Protein AF-K1XPT8-F1 (afdb_monomer)

Structure (mmCIF, N/CA/C/O backbone):
data_AF-K1XPT8-F1
#
_entry.id   AF-K1XPT8-F1
#
loop_
_atom_site.group_PDB
_atom_site.id
_atom_site.type_symbol
_atom_site.label_atom_id
_atom_site.label_alt_id
_atom_site.label_comp_id
_atom_site.label_asym_id
_atom_site.label_entity_id
_atom_site.label_seq_id
_atom_site.pdbx_PDB_ins_code
_atom_site.Cartn_x
_atom_site.Cartn_y
_atom_site.Cartn_z
_atom_site.occupancy
_atom_site.B_iso_or_equiv
_atom_site.auth_seq_id
_atom_site.auth_comp_id
_atom_site.auth_asym_id
_atom_site.auth_atom_id
_atom_site.pdbx_PDB_model_num
ATOM 1 N N . PHE A 1 1 ? 11.019 6.307 0.028 1.00 87.06 1 PHE A N 1
ATOM 2 C CA . PHE A 1 1 ? 10.372 6.130 -1.289 1.00 87.06 1 PHE A CA 1
ATOM 3 C C . PHE A 1 1 ? 11.024 6.922 -2.427 1.00 87.06 1 PHE A C 1
ATOM 5 O O . PHE A 1 1 ? 11.124 6.369 -3.509 1.00 87.06 1 PHE A O 1
ATOM 12 N N . ARG A 1 2 ? 11.593 8.119 -2.200 1.00 89.94 2 ARG A N 1
ATOM 13 C CA . ARG A 1 2 ? 12.263 8.931 -3.244 1.00 89.94 2 ARG A CA 1
ATOM 14 C C . ARG A 1 2 ? 13.255 8.177 -4.148 1.00 89.94 2 ARG A C 1
ATOM 16 O O . ARG A 1 2 ? 13.091 8.195 -5.359 1.00 89.94 2 ARG A O 1
ATOM 23 N N . MET A 1 3 ? 14.226 7.460 -3.575 1.00 92.00 3 MET A N 1
ATOM 24 C CA . MET A 1 3 ? 15.193 6.682 -4.370 1.00 92.00 3 MET A CA 1
ATOM 25 C C . MET A 1 3 ? 14.539 5.575 -5.212 1.00 92.00 3 MET A C 1
ATOM 27 O O . MET A 1 3 ? 15.040 5.244 -6.281 1.00 92.00 3 MET A O 1
ATOM 31 N N . ALA A 1 4 ? 13.439 4.982 -4.738 1.00 90.50 4 ALA A N 1
ATOM 32 C CA . ALA A 1 4 ? 12.721 3.952 -5.485 1.00 90.50 4 ALA A CA 1
ATOM 33 C C . ALA A 1 4 ? 12.016 4.564 -6.704 1.00 90.50 4 ALA A C 1
ATOM 35 O O . ALA A 1 4 ? 12.101 4.007 -7.794 1.00 90.50 4 ALA A O 1
ATOM 36 N N . THR A 1 5 ? 11.413 5.745 -6.548 1.00 90.25 5 THR A N 1
ATOM 37 C CA . THR A 1 5 ? 10.826 6.512 -7.655 1.00 90.25 5 THR A CA 1
ATOM 38 C C . THR A 1 5 ? 11.888 6.952 -8.663 1.00 90.25 5 THR A C 1
ATOM 40 O O . THR A 1 5 ? 11.729 6.715 -9.853 1.00 90.25 5 THR A O 1
ATOM 43 N N . GLU A 1 6 ? 13.018 7.508 -8.205 1.00 92.00 6 GLU A N 1
ATOM 44 C CA . GLU A 1 6 ? 14.140 7.910 -9.077 1.00 92.00 6 GLU A CA 1
ATOM 45 C C . GLU A 1 6 ? 14.690 6.721 -9.891 1.00 92.00 6 GLU A C 1
ATOM 47 O O . GLU A 1 6 ? 15.092 6.866 -11.046 1.00 92.00 6 GLU A O 1
ATOM 52 N N . ARG A 1 7 ? 14.655 5.511 -9.321 1.00 92.56 7 ARG A N 1
ATOM 53 C CA . ARG A 1 7 ? 15.047 4.260 -9.991 1.00 92.56 7 ARG A CA 1
ATOM 54 C C . ARG A 1 7 ? 13.917 3.592 -10.782 1.00 92.56 7 ARG A C 1
ATOM 56 O O . ARG A 1 7 ? 14.128 2.497 -11.302 1.00 92.56 7 ARG A O 1
ATOM 63 N N . HIS A 1 8 ? 12.759 4.245 -10.901 1.00 91.75 8 HIS A N 1
ATOM 64 C CA . HIS A 1 8 ? 11.561 3.755 -11.593 1.00 91.75 8 HIS A CA 1
ATOM 65 C C . HIS A 1 8 ? 11.023 2.419 -11.045 1.00 91.75 8 HIS A C 1
ATOM 67 O O . HIS A 1 8 ? 10.369 1.664 -11.759 1.00 91.75 8 HIS A O 1
ATOM 73 N N . LEU A 1 9 ? 11.299 2.127 -9.770 1.00 94.38 9 LEU A N 1
ATOM 74 C CA . LEU A 1 9 ? 10.848 0.916 -9.078 1.00 94.38 9 LEU A CA 1
ATOM 75 C C . LEU A 1 9 ? 9.398 1.027 -8.592 1.00 94.38 9 LEU A C 1
ATOM 77 O O . LEU A 1 9 ? 8.718 0.022 -8.438 1.00 94.38 9 LEU A O 1
ATOM 81 N N . ILE A 1 10 ? 8.924 2.246 -8.337 1.00 94.50 10 ILE A N 1
ATOM 82 C CA . ILE A 1 10 ? 7.543 2.534 -7.932 1.00 94.50 10 ILE A CA 1
ATOM 83 C C . ILE A 1 10 ? 7.004 3.684 -8.782 1.00 94.50 10 ILE A C 1
ATOM 85 O O . ILE A 1 10 ? 7.766 4.587 -9.137 1.00 94.50 10 ILE A O 1
ATOM 89 N N . LYS A 1 11 ? 5.711 3.645 -9.119 1.00 91.25 11 LYS A N 1
ATOM 90 C CA . LYS A 1 11 ? 5.079 4.610 -10.037 1.00 91.25 11 LYS A CA 1
ATOM 91 C C . LYS A 1 11 ? 4.659 5.903 -9.352 1.00 91.25 11 LYS A C 1
ATOM 93 O O . LYS A 1 11 ? 4.936 6.980 -9.863 1.00 91.25 11 LYS A O 1
ATOM 98 N N . ASP A 1 12 ? 4.008 5.779 -8.205 1.00 94.19 12 ASP A N 1
ATOM 99 C CA . ASP A 1 12 ? 3.459 6.902 -7.457 1.00 94.19 12 ASP A CA 1
ATOM 100 C C . ASP A 1 12 ? 4.064 6.909 -6.055 1.00 94.19 12 ASP A C 1
ATOM 102 O O . ASP A 1 12 ? 3.925 5.951 -5.308 1.00 94.19 12 ASP A O 1
ATOM 106 N N . ILE A 1 13 ? 4.784 7.967 -5.695 1.00 95.06 13 ILE A N 1
ATOM 107 C CA . ILE A 1 13 ? 5.400 8.068 -4.371 1.00 95.06 13 ILE A CA 1
ATOM 108 C C . ILE A 1 13 ? 4.369 8.373 -3.273 1.00 95.06 13 ILE A C 1
ATOM 110 O O . ILE A 1 13 ? 4.568 7.962 -2.128 1.00 95.06 13 ILE A O 1
ATOM 114 N N . GLU A 1 14 ? 3.283 9.076 -3.606 1.00 96.31 14 GLU A N 1
ATOM 115 C CA . GLU A 1 14 ? 2.247 9.498 -2.658 1.00 96.31 14 GLU A CA 1
ATOM 116 C C . GLU A 1 14 ? 1.443 8.296 -2.171 1.00 96.31 14 GLU A C 1
ATOM 118 O O . GLU A 1 14 ? 1.257 8.142 -0.963 1.00 96.31 14 GLU A O 1
ATOM 123 N N . ALA A 1 15 ? 1.101 7.377 -3.079 1.00 96.44 15 ALA A N 1
ATOM 124 C CA . ALA A 1 15 ? 0.478 6.098 -2.741 1.00 96.44 15 ALA A CA 1
ATOM 125 C C . ALA A 1 15 ? 1.284 5.329 -1.677 1.00 96.44 15 ALA A C 1
ATOM 127 O O . ALA A 1 15 ? 0.735 4.860 -0.684 1.00 96.44 15 ALA A O 1
ATOM 128 N N . TRP A 1 16 ? 2.615 5.279 -1.806 1.00 97.38 16 TRP A N 1
ATOM 129 C CA . TRP A 1 16 ? 3.474 4.583 -0.840 1.00 97.38 16 TRP A CA 1
ATOM 130 C C . TRP A 1 16 ? 3.563 5.288 0.515 1.00 97.38 16 TRP A C 1
ATOM 132 O O . TRP A 1 16 ? 3.708 4.622 1.546 1.00 97.38 16 TRP A O 1
ATOM 142 N N . PHE A 1 17 ? 3.461 6.619 0.542 1.00 96.62 17 PHE A N 1
ATOM 143 C CA . PHE A 1 17 ? 3.318 7.347 1.799 1.00 96.62 17 PHE A CA 1
ATOM 144 C C . PHE A 1 17 ? 1.975 7.049 2.469 1.00 96.62 17 PHE A C 1
ATOM 146 O O . PHE A 1 17 ? 1.969 6.789 3.674 1.00 96.62 17 PHE A O 1
ATOM 153 N N . ASP A 1 18 ? 0.875 7.020 1.714 1.00 96.75 18 ASP A N 1
ATOM 154 C CA . ASP A 1 18 ? -0.440 6.658 2.251 1.00 96.75 18 ASP A CA 1
ATOM 155 C C . ASP A 1 18 ? -0.439 5.223 2.793 1.00 96.75 18 ASP A C 1
ATOM 157 O O . ASP A 1 18 ? -0.756 5.015 3.963 1.00 96.75 18 ASP A O 1
ATOM 161 N N . TYR A 1 19 ? 0.060 4.240 2.035 1.00 97.62 19 TYR A N 1
ATOM 162 C CA . TYR A 1 19 ? 0.180 2.854 2.506 1.00 97.62 19 TYR A CA 1
ATOM 163 C C . TYR A 1 19 ? 0.974 2.748 3.806 1.00 97.62 19 TYR A C 1
ATOM 165 O O . TYR A 1 19 ? 0.581 2.024 4.723 1.00 97.62 19 TYR A O 1
ATOM 173 N N . HIS A 1 20 ? 2.074 3.496 3.923 1.00 96.69 20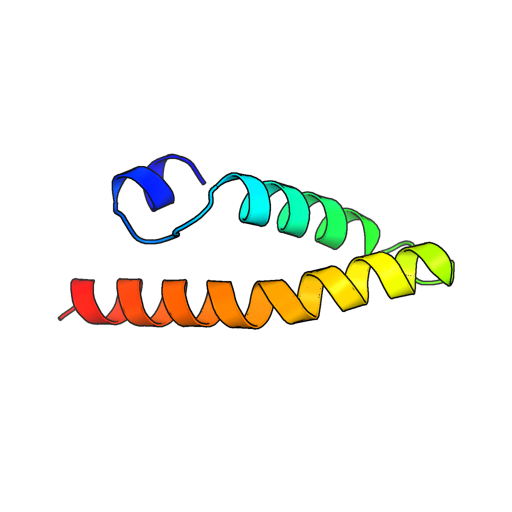 HIS A N 1
ATOM 174 C CA . HIS A 1 20 ? 2.861 3.527 5.149 1.00 96.69 20 HIS A CA 1
ATOM 175 C C . HIS A 1 20 ? 2.065 4.103 6.331 1.00 96.69 20 HIS A C 1
ATOM 177 O O . HIS A 1 20 ? 2.095 3.539 7.427 1.00 96.69 20 HIS A O 1
ATOM 183 N N . GLN A 1 21 ? 1.312 5.185 6.117 1.00 96.56 21 GLN A N 1
ATOM 184 C CA . GLN A 1 21 ? 0.442 5.761 7.143 1.00 96.56 21 GLN A CA 1
ATOM 185 C C . GLN A 1 21 ? -0.688 4.805 7.542 1.00 96.56 21 GLN A C 1
ATOM 187 O O . GLN A 1 21 ? -0.911 4.591 8.734 1.00 96.56 21 GLN A O 1
ATOM 192 N N . LYS A 1 22 ? -1.369 4.179 6.575 1.00 96.69 22 LYS A N 1
ATOM 193 C CA . LYS A 1 22 ? -2.442 3.205 6.829 1.00 96.69 22 LYS A CA 1
ATOM 194 C C . LYS A 1 22 ? -1.920 1.975 7.564 1.00 96.69 22 LYS A C 1
ATOM 196 O O . LYS A 1 22 ? -2.534 1.537 8.532 1.00 96.69 22 LYS A O 1
ATOM 201 N N . ARG A 1 23 ? -0.727 1.486 7.218 1.00 96.06 23 ARG A N 1
ATOM 202 C CA . ARG A 1 23 ? -0.058 0.401 7.952 1.00 96.06 23 ARG A CA 1
ATOM 203 C C . ARG A 1 23 ? 0.195 0.758 9.421 1.00 96.06 23 ARG A C 1
ATOM 205 O O . ARG A 1 23 ? 0.111 -0.113 10.274 1.00 96.06 23 ARG A O 1
ATOM 212 N N . ASN A 1 24 ? 0.466 2.019 9.752 1.00 96.31 24 ASN A N 1
ATOM 213 C CA . ASN A 1 24 ? 0.615 2.436 11.153 1.00 96.31 24 ASN A CA 1
ATOM 214 C C . ASN A 1 24 ? -0.716 2.452 11.918 1.00 96.31 24 ASN A C 1
ATOM 216 O O . ASN A 1 24 ? -0.715 2.342 13.140 1.00 96.31 24 ASN A O 1
ATOM 220 N N . LYS A 1 25 ? -1.850 2.534 11.214 1.00 94.94 25 LYS A N 1
ATOM 221 C CA . LYS A 1 25 ? -3.185 2.431 11.810 1.00 94.94 25 LYS A CA 1
ATOM 222 C C . LYS A 1 25 ? -3.657 0.987 12.010 1.00 94.94 25 LYS A C 1
ATOM 224 O O . LYS A 1 25 ? -4.700 0.791 12.623 1.00 94.94 25 LYS A O 1
ATOM 229 N N . THR A 1 26 ? -2.920 -0.033 11.557 1.00 93.25 26 THR A N 1
ATOM 230 C CA . THR A 1 26 ? -3.380 -1.434 11.655 1.00 93.25 26 THR A CA 1
ATOM 231 C C . THR A 1 26 ? -3.569 -1.905 13.099 1.00 93.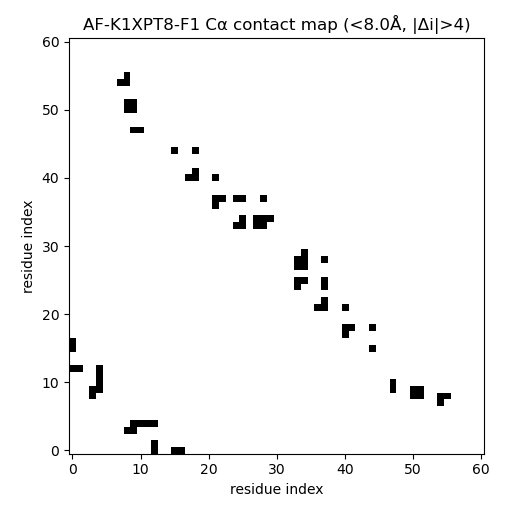25 26 THR A C 1
ATOM 233 O O . THR A 1 26 ? -4.344 -2.816 13.348 1.00 93.25 26 THR A O 1
ATOM 236 N N . SER A 1 27 ? -2.886 -1.297 14.075 1.00 93.75 27 SER A N 1
ATOM 237 C CA . SER A 1 27 ? -3.111 -1.573 15.504 1.00 93.75 27 SER A CA 1
ATOM 238 C C . SER A 1 27 ? -4.460 -1.060 16.019 1.00 93.75 27 SER A C 1
ATOM 240 O O . SER A 1 27 ? -4.881 -1.448 17.105 1.00 93.75 27 SER A O 1
ATOM 242 N N . HIS A 1 28 ? -5.125 -0.191 15.256 1.00 91.88 28 HIS A N 1
ATOM 243 C CA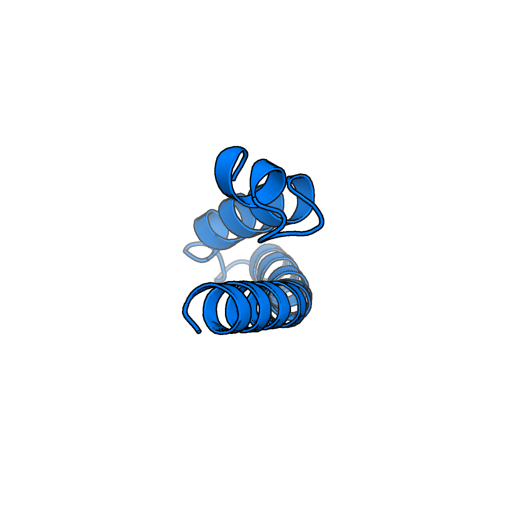 . HIS A 1 28 ? -6.407 0.428 15.580 1.00 91.88 28 HIS A CA 1
ATOM 244 C C . HIS A 1 28 ? -7.584 -0.173 14.797 1.00 91.88 28 HIS A C 1
ATOM 246 O O . HIS A 1 28 ? -8.678 0.371 14.839 1.00 91.88 28 HIS A O 1
ATOM 252 N N . THR A 1 29 ? -7.413 -1.318 14.125 1.00 91.94 29 THR A N 1
ATOM 253 C CA . THR A 1 29 ? -8.474 -1.973 13.326 1.00 91.94 29 THR A CA 1
ATOM 254 C C . THR A 1 29 ? -9.592 -2.602 14.163 1.00 91.94 29 THR A C 1
ATOM 256 O O . THR A 1 29 ? -10.453 -3.283 13.619 1.00 91.94 29 THR A O 1
ATOM 259 N N . TYR A 1 30 ? -9.577 -2.424 15.486 1.00 92.19 30 TYR A N 1
ATOM 260 C CA . TYR A 1 30 ? -10.755 -2.667 16.320 1.00 92.19 30 TYR A CA 1
ATOM 261 C C . TYR A 1 30 ? -11.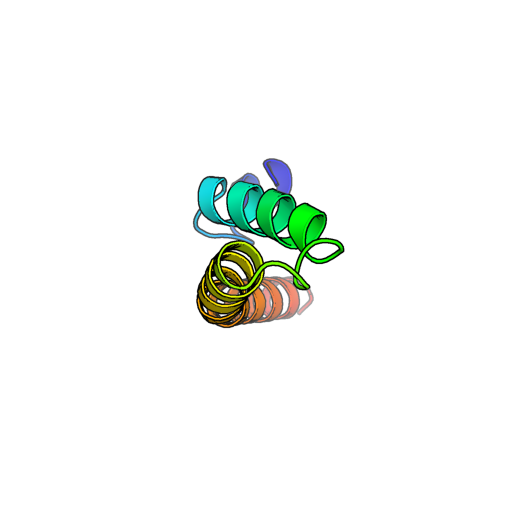837 -1.596 16.091 1.00 92.19 30 TYR A C 1
ATOM 263 O O . TYR A 1 30 ? -13.002 -1.845 16.381 1.00 92.19 30 TYR A O 1
ATOM 271 N N . ASP A 1 31 ? -11.457 -0.414 15.590 1.00 96.38 31 ASP A N 1
ATOM 272 C CA . ASP A 1 31 ? -12.378 0.583 15.053 1.00 96.38 31 ASP A CA 1
ATOM 273 C C . ASP A 1 31 ? -12.722 0.217 13.604 1.00 96.38 31 ASP A C 1
ATOM 275 O O . ASP A 1 31 ? -11.833 0.066 12.764 1.00 96.38 31 ASP A O 1
ATOM 279 N N . GLU A 1 32 ? -14.014 0.059 13.321 1.00 96.31 32 GLU A N 1
ATOM 280 C CA . GLU A 1 32 ? -14.512 -0.432 12.031 1.00 96.31 32 GLU A CA 1
ATOM 281 C C . GLU A 1 32 ? -14.141 0.505 10.874 1.00 96.31 32 GLU A C 1
ATOM 283 O O . GLU A 1 32 ? -13.675 0.038 9.837 1.00 96.31 32 GLU A O 1
ATOM 288 N N . ASN A 1 33 ? -14.225 1.825 11.081 1.00 96.81 33 ASN A N 1
ATOM 289 C CA . ASN A 1 33 ? -13.832 2.807 10.065 1.00 96.81 33 ASN A CA 1
ATOM 290 C C . ASN A 1 33 ? -12.339 2.688 9.735 1.00 96.81 33 ASN A C 1
ATOM 292 O O . ASN A 1 33 ? -11.933 2.692 8.574 1.00 96.81 33 ASN A O 1
ATOM 296 N N . THR A 1 34 ? -11.502 2.540 10.762 1.00 94.81 34 THR A N 1
ATOM 297 C CA . THR A 1 34 ? -10.063 2.339 10.592 1.00 94.81 34 THR A CA 1
ATOM 298 C C . THR A 1 34 ? -9.765 1.014 9.892 1.00 94.81 34 THR A C 1
ATOM 300 O O . THR A 1 34 ? -8.879 0.963 9.037 1.00 94.81 34 THR A O 1
ATOM 303 N N . ALA A 1 35 ? -10.499 -0.052 10.219 1.00 95.88 35 ALA A N 1
ATOM 304 C CA . ALA A 1 35 ? -10.373 -1.339 9.546 1.00 95.88 35 ALA A CA 1
ATOM 305 C C . ALA A 1 35 ? -10.708 -1.235 8.054 1.00 95.88 35 ALA A C 1
ATOM 307 O O . ALA A 1 35 ? -9.931 -1.713 7.226 1.00 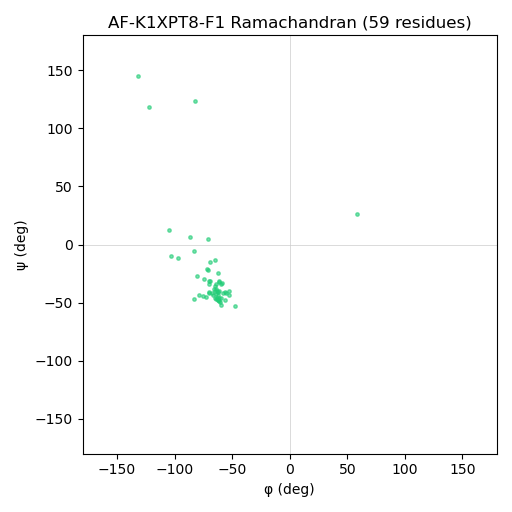95.88 35 ALA A O 1
ATOM 308 N N . GLU A 1 36 ? -11.806 -0.561 7.710 1.00 97.75 36 GLU A N 1
ATOM 309 C CA . GLU A 1 36 ? -12.214 -0.327 6.325 1.00 97.75 36 GLU A CA 1
ATOM 310 C C . GLU A 1 36 ? -11.185 0.524 5.562 1.00 97.75 36 GLU A C 1
ATOM 312 O O . GLU A 1 36 ? -10.767 0.151 4.463 1.00 97.75 36 GLU A O 1
ATOM 317 N N . GLU A 1 37 ? -10.697 1.620 6.156 1.00 96.44 37 GLU A N 1
ATOM 318 C CA . GLU A 1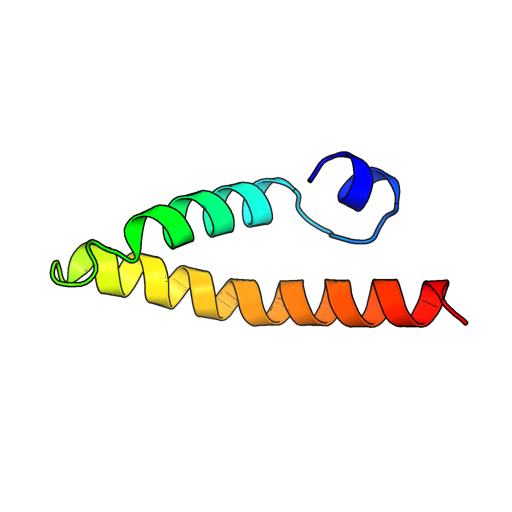 37 ? -9.646 2.455 5.556 1.00 96.44 37 GLU A CA 1
ATOM 319 C C . GLU A 1 37 ? -8.382 1.648 5.229 1.00 96.44 37 GLU A C 1
ATOM 321 O O . GLU A 1 37 ? -7.817 1.768 4.139 1.00 96.44 37 GLU A O 1
ATOM 326 N N . VAL A 1 38 ? -7.914 0.843 6.186 1.00 96.75 38 VAL A N 1
ATOM 327 C CA . VAL A 1 38 ? -6.707 0.022 6.037 1.00 96.75 38 VAL A CA 1
ATOM 328 C C . VAL A 1 38 ? -6.921 -1.074 4.998 1.00 96.75 38 VAL A C 1
ATOM 330 O O . VAL A 1 38 ? -6.034 -1.317 4.179 1.00 96.75 38 VAL A O 1
ATOM 333 N N . PHE A 1 39 ? -8.089 -1.718 5.003 1.00 97.50 39 PHE A N 1
ATOM 334 C CA . PHE A 1 39 ? -8.434 -2.760 4.042 1.00 97.50 39 PHE A CA 1
ATOM 335 C C . PHE A 1 39 ? -8.456 -2.223 2.607 1.00 97.50 39 PHE A C 1
ATOM 337 O O . PHE A 1 39 ? -7.813 -2.795 1.726 1.00 97.50 39 PHE A O 1
ATOM 344 N N . ASN A 1 40 ? -9.109 -1.082 2.379 1.00 97.44 40 ASN A N 1
ATOM 345 C CA . ASN A 1 40 ? -9.161 -0.448 1.063 1.00 97.44 40 ASN A CA 1
ATOM 346 C C . ASN A 1 40 ? -7.764 -0.050 0.562 1.00 97.44 40 ASN A C 1
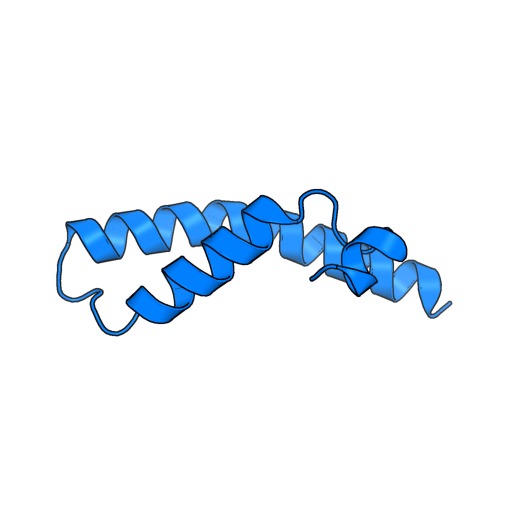ATOM 348 O O . ASN A 1 40 ? -7.431 -0.286 -0.601 1.00 97.44 40 ASN A O 1
ATOM 352 N N . ALA A 1 41 ? -6.906 0.470 1.443 1.00 97.50 41 ALA A N 1
ATOM 353 C CA . ALA A 1 41 ? -5.518 0.764 1.097 1.00 97.50 41 ALA A CA 1
ATOM 354 C C . ALA A 1 41 ? -4.719 -0.505 0.748 1.00 97.50 41 ALA A C 1
ATOM 356 O O . ALA A 1 41 ? -3.928 -0.498 -0.195 1.00 97.50 41 ALA A O 1
ATOM 357 N N . ALA A 1 42 ? -4.952 -1.614 1.457 1.00 97.19 42 ALA A N 1
ATOM 358 C CA . ALA A 1 42 ? -4.286 -2.889 1.194 1.00 97.19 42 ALA A CA 1
ATOM 359 C C . ALA A 1 42 ? -4.642 -3.478 -0.185 1.00 97.19 42 ALA A C 1
ATOM 361 O O . ALA A 1 42 ? -3.775 -4.056 -0.848 1.00 97.19 42 ALA A O 1
ATOM 362 N N . LEU A 1 43 ? -5.887 -3.298 -0.646 1.00 97.69 43 LEU A N 1
ATOM 363 C CA . LEU A 1 43 ? -6.319 -3.720 -1.985 1.00 97.69 43 LEU A CA 1
ATOM 364 C C . LEU A 1 43 ? -5.583 -2.976 -3.105 1.00 97.69 43 LEU A C 1
ATOM 366 O O . LEU A 1 43 ? -5.319 -3.564 -4.150 1.00 97.69 43 LEU A O 1
ATOM 370 N N . LEU A 1 44 ? -5.232 -1.706 -2.900 1.00 97.06 44 LEU A N 1
ATOM 371 C CA . LEU A 1 44 ? -4.433 -0.945 -3.864 1.00 97.06 44 LEU A CA 1
ATOM 372 C C . LEU A 1 44 ? -2.949 -1.308 -3.752 1.00 97.06 44 LEU A C 1
ATOM 374 O O . LEU A 1 44 ? -2.297 -1.583 -4.761 1.00 97.06 44 LEU A O 1
ATOM 378 N N . PHE A 1 45 ? -2.446 -1.418 -2.519 1.00 97.75 45 PHE A N 1
ATOM 379 C CA . PHE A 1 45 ? -1.058 -1.773 -2.237 1.00 97.75 45 PHE A CA 1
ATOM 380 C C . PHE A 1 45 ? -0.623 -3.062 -2.937 1.00 97.75 45 PHE A C 1
ATOM 382 O O . PHE A 1 45 ? 0.488 -3.118 -3.454 1.00 97.75 45 PHE A O 1
ATOM 389 N N . VAL A 1 46 ? -1.470 -4.098 -2.996 1.00 97.56 46 VAL A N 1
ATOM 390 C CA . VAL A 1 46 ? -1.074 -5.372 -3.621 1.00 97.56 46 VAL A CA 1
ATOM 391 C C . VAL A 1 46 ? -0.735 -5.224 -5.109 1.00 97.56 46 VAL A C 1
ATOM 393 O O . VAL A 1 46 ? 0.122 -5.948 -5.614 1.00 97.56 46 VAL A O 1
ATOM 396 N N . LEU A 1 47 ? -1.379 -4.295 -5.819 1.00 97.06 47 LEU A N 1
ATOM 397 C CA . LEU A 1 47 ? -1.110 -4.047 -7.235 1.00 97.06 47 LEU A CA 1
ATOM 398 C C . LEU A 1 47 ? 0.236 -3.338 -7.411 1.00 97.06 47 LEU A C 1
ATOM 400 O O . LEU A 1 47 ? 1.062 -3.764 -8.220 1.00 97.06 47 LEU A O 1
ATOM 404 N N . ASP A 1 48 ? 0.490 -2.316 -6.597 1.00 97.31 48 ASP A N 1
ATOM 405 C CA . ASP A 1 48 ? 1.744 -1.561 -6.631 1.00 97.31 48 ASP A CA 1
ATOM 406 C C . ASP A 1 48 ? 2.936 -2.369 -6.110 1.00 97.31 48 ASP A C 1
ATOM 408 O O . ASP A 1 48 ? 4.046 -2.249 -6.629 1.00 97.31 48 ASP A O 1
ATOM 412 N N . ALA A 1 49 ? 2.716 -3.238 -5.122 1.00 97.25 49 ALA A N 1
ATOM 413 C CA . ALA A 1 49 ? 3.728 -4.147 -4.603 1.00 97.25 49 ALA A CA 1
ATOM 414 C C . ALA A 1 49 ? 4.145 -5.188 -5.650 1.00 97.25 49 ALA A C 1
ATOM 416 O O . ALA A 1 49 ? 5.332 -5.489 -5.760 1.00 97.25 49 ALA A O 1
ATOM 417 N N . LYS A 1 50 ? 3.195 -5.700 -6.448 1.00 97.50 50 LYS A N 1
ATOM 418 C CA . LYS A 1 50 ? 3.505 -6.578 -7.588 1.00 97.50 50 LYS A CA 1
ATOM 419 C C . LYS A 1 50 ? 4.349 -5.854 -8.628 1.00 97.50 50 LYS A C 1
ATOM 421 O O . LYS A 1 50 ? 5.394 -6.359 -9.006 1.00 97.50 50 LYS A O 1
ATOM 426 N N . TYR A 1 51 ? 3.963 -4.635 -9.007 1.00 96.44 51 TYR A N 1
ATOM 427 C CA . TYR A 1 51 ? 4.768 -3.837 -9.933 1.00 96.44 51 TYR A CA 1
ATOM 428 C C . TYR A 1 51 ? 6.192 -3.586 -9.410 1.00 96.44 51 TYR A C 1
ATOM 430 O O . TYR A 1 51 ? 7.156 -3.656 -10.175 1.00 96.44 51 TYR A O 1
ATOM 438 N N . LEU A 1 52 ? 6.332 -3.286 -8.113 1.00 96.56 52 LEU A N 1
ATOM 439 C CA . LEU A 1 52 ? 7.644 -3.135 -7.487 1.00 96.56 52 LEU A CA 1
ATOM 440 C C . LEU A 1 52 ? 8.462 -4.426 -7.596 1.00 96.56 52 LEU A C 1
ATOM 442 O O . LEU A 1 52 ? 9.640 -4.355 -7.937 1.00 96.56 52 LEU A O 1
ATOM 446 N N . LEU A 1 53 ? 7.854 -5.579 -7.308 1.00 96.88 53 LEU A N 1
ATOM 447 C CA . LEU A 1 53 ? 8.517 -6.876 -7.416 1.00 96.88 53 LEU A CA 1
ATOM 448 C C . LEU A 1 53 ? 9.000 -7.127 -8.850 1.00 96.88 53 LEU A C 1
ATOM 450 O O . LEU A 1 53 ? 10.197 -7.321 -9.043 1.00 96.88 53 LEU A O 1
ATOM 454 N N . ASP A 1 54 ? 8.115 -6.992 -9.840 1.00 96.19 54 ASP A N 1
ATOM 455 C CA . ASP A 1 54 ? 8.450 -7.171 -11.258 1.00 96.19 54 ASP A CA 1
ATOM 456 C C . ASP A 1 54 ? 9.601 -6.235 -11.685 1.00 96.19 54 ASP A C 1
ATOM 458 O O . ASP A 1 54 ? 10.521 -6.624 -12.405 1.00 96.19 54 ASP A O 1
ATOM 462 N N . SER A 1 55 ? 9.587 -4.985 -11.203 1.00 95.12 55 SER A N 1
ATOM 463 C CA . SER A 1 55 ? 10.626 -3.989 -11.502 1.00 95.12 55 SER A CA 1
ATOM 464 C C . SER A 1 55 ? 11.976 -4.308 -10.856 1.00 95.12 55 SER A C 1
ATOM 466 O O . SER A 1 55 ? 13.016 -3.910 -11.386 1.00 95.12 55 SER A O 1
ATOM 468 N N . LEU A 1 56 ? 11.972 -4.960 -9.691 1.00 95.25 56 LEU A N 1
ATOM 469 C CA . LEU A 1 56 ? 13.185 -5.410 -9.010 1.00 95.25 56 LEU A CA 1
ATOM 470 C C . LEU A 1 56 ? 13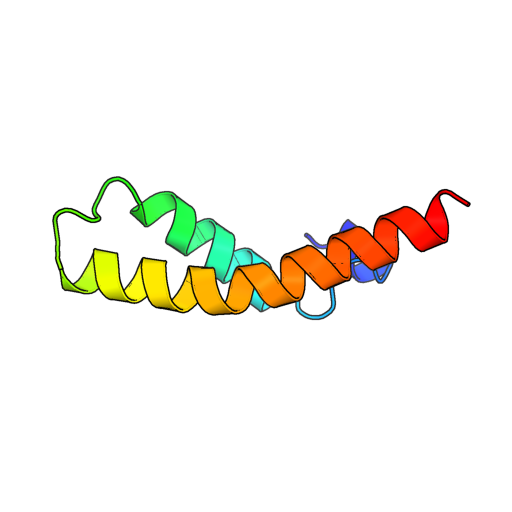.768 -6.643 -9.698 1.00 95.25 56 LEU A C 1
ATOM 472 O O . LEU A 1 56 ? 14.976 -6.686 -9.912 1.00 95.25 56 LEU A O 1
ATOM 476 N N . GLU A 1 57 ? 12.927 -7.608 -10.064 1.00 95.50 57 GLU A N 1
ATOM 477 C CA . GLU A 1 57 ? 13.340 -8.820 -10.778 1.00 95.50 57 GLU A CA 1
ATOM 478 C C . GLU A 1 57 ? 13.964 -8.468 -12.133 1.00 95.50 57 GLU A C 1
ATOM 480 O O . GLU A 1 57 ? 15.111 -8.826 -12.384 1.00 95.50 57 GLU A O 1
ATOM 485 N N . ALA A 1 58 ? 13.306 -7.625 -12.933 1.00 92.94 58 ALA A N 1
ATOM 486 C CA . ALA A 1 58 ? 13.808 -7.204 -14.245 1.00 92.94 58 ALA A CA 1
ATOM 487 C C . ALA A 1 58 ? 15.115 -6.381 -14.217 1.00 92.94 58 ALA A C 1
ATOM 489 O O . ALA A 1 58 ? 15.706 -6.136 -15.266 1.00 92.94 58 ALA A O 1
ATOM 490 N N . LYS A 1 59 ? 15.538 -5.877 -13.050 1.00 87.94 59 LYS A N 1
ATOM 491 C CA . LYS A 1 59 ? 16.802 -5.134 -12.874 1.00 87.94 59 LYS A CA 1
ATOM 492 C C . LYS A 1 59 ? 17.908 -5.962 -12.218 1.00 87.94 59 LYS A C 1
ATOM 494 O O . LYS A 1 59 ? 19.031 -5.467 -12.124 1.00 87.94 59 LYS A O 1
ATOM 499 N N . ASN A 1 60 ? 17.571 -7.142 -11.700 1.00 76.81 60 ASN A N 1
ATOM 500 C CA . ASN A 1 60 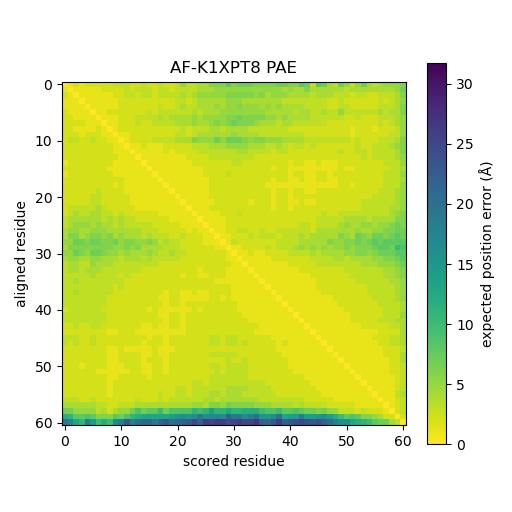? 18.513 -8.079 -11.094 1.00 76.81 60 ASN A CA 1
ATOM 501 C C . ASN A 1 60 ? 18.958 -9.185 -12.071 1.00 76.81 60 ASN A C 1
ATOM 503 O O . ASN A 1 60 ? 19.913 -9.890 -11.744 1.00 76.81 60 ASN A O 1
ATOM 507 N N . ASP A 1 61 ? 18.294 -9.308 -13.225 1.00 51.75 61 ASP A N 1
ATOM 508 C CA . ASP A 1 61 ? 18.771 -10.019 -14.424 1.00 51.75 61 ASP A CA 1
ATOM 509 C C . ASP A 1 61 ? 19.777 -9.170 -15.228 1.00 51.75 61 ASP A C 1
ATOM 511 O O . ASP A 1 61 ? 20.752 -9.754 -15.760 1.00 51.75 61 ASP A O 1
#

Mean predicted aligned error: 2.92 Å

Solvent-accessible surface area (backbone atoms only — not comparable to full-atom values): 3482 Å² total; per-residue (Å²): 103,68,70,42,42,77,68,65,32,43,92,56,67,64,61,55,52,49,49,54,54,37,59,70,44,59,88,47,43,88,40,64,68,49,32,51,56,35,50,57,46,49,66,53,45,57,57,54,51,48,49,30,50,55,44,50,53,71,70,73,111

Radius of gyration: 13.38 Å; Cα contacts (8 Å, |Δi|>4): 39; chains: 1; bounding box: 33×20×31 Å

Foldseek 3Di:
DVVCVVLVLFDDPVLVVLLVVLVVCPVVVVPVVSVVSSVVSVVVVVVRVVSSVVSVVVVVD

Secondary structure (DSSP, 8-state):
-HHHHHTTS-S-HHHHHHHHHHHHTGGGTTSHHHHHHHHHHHHHHHHHHHHHHHHHHHHH-

Sequence (61 aa):
FRMATERHLIKDIEAWFDYHQKRNKTSHTYDENTAEEVFNAALLFVLDAKYLLDSLEAKND

pLDDT: mean 94.07, std 6.46, range [51.75, 97.75]